Protein AF-A0A537UFY3-F1 (afdb_monomer_lite)

Radius of gyration: 14.69 Å; chains: 1; bounding box: 38×35×31 Å

Foldseek 3Di:
DDPDPPPPDDPLVVLVVQCVPWVPQWDDADPVPRDTHGSVRVNVVVVVVVVVVVVVVDDPPDDDDDDDDDDPDD

Secondary structure (DSSP, 8-state):
-------S--HHHHHHHHHHH-TTSEEEE-TTT--EEEHHHHHHHHHHHHHHHHHTT--TT--------S----

Sequence (74 aa):
MQEREVGAQCLRDWIDRAAQRHPDKLCMVSAENGRAITHGELRALTGRIASYLRGRGLVPNDRVALLADNSIEH

pLDDT: mean 88.86, std 15.56, range [39.25, 98.5]

Structure (mmCIF, N/CA/C/O backbone):
data_AF-A0A537UFY3-F1
#
_entry.id   AF-A0A537UFY3-F1
#
loop_
_atom_site.group_PDB
_atom_site.id
_atom_site.type_symbol
_atom_site.label_atom_id
_atom_site.label_alt_id
_atom_site.label_comp_id
_atom_site.label_asym_id
_atom_site.label_entity_id
_atom_site.label_seq_id
_atom_site.pdbx_PDB_ins_code
_atom_site.Cartn_x
_atom_site.Cartn_y
_atom_site.Cartn_z
_atom_site.occupancy
_atom_site.B_iso_or_equiv
_atom_site.auth_seq_id
_atom_site.auth_comp_id
_atom_site.auth_asym_id
_atom_site.auth_atom_id
_atom_site.pdbx_PDB_model_num
ATOM 1 N N . MET A 1 1 ? 23.745 18.507 -0.180 1.00 39.50 1 MET A N 1
ATOM 2 C CA . MET A 1 1 ? 22.796 17.485 0.306 1.00 39.50 1 MET A CA 1
ATOM 3 C C . MET A 1 1 ? 21.504 18.221 0.598 1.00 39.50 1 MET A C 1
ATOM 5 O O . MET A 1 1 ? 21.484 19.014 1.521 1.00 39.50 1 MET A O 1
ATOM 9 N N . GLN A 1 2 ? 20.514 18.146 -0.293 1.00 39.25 2 GLN A N 1
ATOM 10 C CA . GLN A 1 2 ? 19.320 18.985 -0.179 1.00 39.25 2 GLN A CA 1
ATOM 11 C C . GLN A 1 2 ? 18.366 18.328 0.819 1.00 39.25 2 GLN A C 1
ATOM 13 O O . GLN A 1 2 ? 17.752 17.309 0.502 1.00 39.25 2 GLN A O 1
ATOM 18 N N . GLU A 1 3 ? 18.320 18.872 2.035 1.00 42.47 3 GLU A N 1
ATOM 19 C CA . GLU A 1 3 ? 17.326 18.539 3.052 1.00 42.47 3 GLU A CA 1
ATOM 20 C C . GLU A 1 3 ? 15.948 18.810 2.451 1.00 42.47 3 GLU A C 1
ATOM 22 O O . GLU A 1 3 ? 15.561 19.952 2.205 1.00 42.47 3 GLU A O 1
ATOM 27 N N . ARG A 1 4 ? 15.228 17.744 2.100 1.00 53.62 4 ARG A N 1
ATOM 28 C CA . ARG A 1 4 ? 13.827 17.880 1.719 1.00 53.62 4 ARG A CA 1
ATOM 29 C C . ARG A 1 4 ? 13.058 18.047 3.017 1.00 53.62 4 ARG A C 1
ATOM 31 O O . ARG A 1 4 ? 13.003 17.100 3.797 1.00 53.62 4 ARG A O 1
ATOM 38 N N . GLU A 1 5 ? 12.473 19.223 3.234 1.00 46.28 5 GLU A N 1
ATOM 39 C CA . GLU A 1 5 ? 11.393 19.379 4.206 1.00 46.28 5 GLU A CA 1
ATOM 40 C C . GLU A 1 5 ? 10.388 18.247 3.979 1.00 46.28 5 GLU A C 1
ATOM 42 O O . GLU A 1 5 ? 9.743 18.163 2.928 1.00 46.28 5 GLU A O 1
ATOM 47 N N . VAL A 1 6 ? 10.249 17.360 4.962 1.00 55.97 6 VAL A N 1
ATOM 48 C CA . VAL A 1 6 ? 9.115 16.441 5.039 1.00 55.97 6 VAL A CA 1
ATOM 49 C C . VAL A 1 6 ? 7.924 17.281 5.511 1.00 55.97 6 VAL A C 1
ATOM 51 O O . VAL A 1 6 ? 7.502 17.208 6.659 1.00 55.97 6 VAL A O 1
ATOM 54 N N . GLY A 1 7 ? 7.441 18.177 4.644 1.00 55.44 7 GLY A N 1
ATOM 55 C CA . GLY A 1 7 ? 6.191 18.907 4.852 1.00 55.44 7 GLY A CA 1
ATOM 56 C C . GLY A 1 7 ? 4.997 17.946 4.872 1.00 55.44 7 GLY A C 1
ATOM 57 O O . GLY A 1 7 ? 5.164 16.770 4.561 1.00 55.44 7 GLY A O 1
ATOM 58 N N . ALA A 1 8 ? 3.808 18.461 5.212 1.00 65.25 8 ALA A N 1
ATOM 59 C CA . ALA A 1 8 ? 2.524 17.792 5.505 1.00 65.25 8 ALA A CA 1
ATOM 60 C C . ALA A 1 8 ? 1.926 16.843 4.426 1.00 65.25 8 ALA A C 1
ATOM 62 O O . ALA A 1 8 ? 0.716 16.811 4.210 1.00 65.25 8 ALA A O 1
ATOM 63 N N . GLN A 1 9 ? 2.753 16.075 3.725 1.00 70.88 9 GLN A N 1
ATOM 64 C CA . GLN A 1 9 ? 2.367 15.075 2.745 1.00 70.88 9 GLN A CA 1
ATOM 65 C C . GLN A 1 9 ? 2.257 13.717 3.425 1.00 70.88 9 GLN A C 1
ATOM 67 O O . GLN A 1 9 ? 3.174 13.244 4.098 1.00 70.88 9 GLN A O 1
ATOM 72 N N . CYS A 1 10 ? 1.119 13.071 3.215 1.00 87.19 10 CYS A N 1
ATOM 73 C CA . CYS A 1 10 ? 0.893 11.706 3.649 1.00 87.19 10 CYS A CA 1
ATOM 74 C C . CYS A 1 10 ? 1.681 10.756 2.733 1.00 87.19 10 CYS A C 1
ATOM 76 O O . CYS A 1 10 ? 1.850 11.034 1.547 1.00 87.19 10 CYS A O 1
ATOM 78 N N . LEU A 1 11 ? 2.073 9.573 3.220 1.00 90.44 11 LEU A N 1
ATOM 79 C CA . LEU A 1 11 ? 2.665 8.514 2.380 1.00 90.44 11 LEU A CA 1
ATOM 80 C C . LEU A 1 11 ? 1.826 8.221 1.119 1.00 90.44 11 LEU A C 1
ATOM 82 O O . LEU A 1 11 ? 2.370 7.981 0.043 1.00 90.44 11 LEU A O 1
ATOM 86 N N . ARG A 1 12 ? 0.496 8.304 1.237 1.00 91.38 12 ARG A N 1
ATOM 87 C CA . ARG A 1 12 ? -0.435 8.192 0.107 1.00 91.38 12 ARG A CA 1
ATOM 88 C C . ARG A 1 12 ? -0.077 9.141 -1.038 1.00 91.38 12 ARG A C 1
ATOM 90 O O . ARG A 1 12 ? -0.062 8.709 -2.181 1.00 91.38 12 ARG A O 1
ATOM 97 N N . ASP A 1 13 ? 0.261 10.394 -0.749 1.00 94.38 13 ASP A N 1
ATOM 98 C CA . ASP A 1 13 ? 0.520 11.401 -1.783 1.00 94.38 13 ASP A CA 1
ATOM 99 C C . ASP A 1 13 ? 1.767 11.040 -2.611 1.00 94.38 13 ASP A C 1
ATOM 101 O O . ASP A 1 13 ? 1.826 11.284 -3.818 1.00 94.38 13 ASP A O 1
ATOM 105 N N . TRP A 1 14 ? 2.745 10.379 -1.984 1.00 94.81 14 TRP A N 1
ATOM 106 C CA . TRP A 1 14 ? 3.927 9.844 -2.660 1.00 94.81 14 TRP A 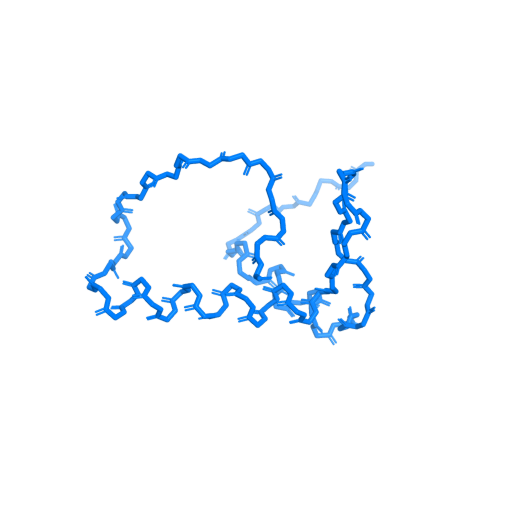CA 1
ATOM 107 C C . TRP A 1 14 ? 3.586 8.673 -3.581 1.00 94.81 14 TRP A C 1
ATOM 109 O O . TRP A 1 14 ? 4.065 8.635 -4.717 1.00 94.81 14 TRP A O 1
ATOM 119 N N . ILE A 1 15 ? 2.735 7.751 -3.121 1.00 95.62 15 ILE A N 1
ATOM 120 C CA . ILE A 1 15 ? 2.253 6.615 -3.922 1.00 95.62 15 ILE A CA 1
ATOM 121 C C . ILE A 1 15 ? 1.460 7.126 -5.132 1.00 95.62 15 ILE A C 1
ATOM 123 O O . ILE A 1 15 ? 1.718 6.707 -6.261 1.00 95.62 15 ILE A O 1
ATOM 127 N N . ASP A 1 16 ? 0.560 8.086 -4.915 1.00 96.69 16 ASP A N 1
ATOM 128 C CA . ASP A 1 16 ? -0.272 8.700 -5.951 1.00 96.69 16 ASP A CA 1
ATOM 129 C C . ASP A 1 16 ? 0.589 9.377 -7.020 1.00 96.69 16 ASP A C 1
ATOM 131 O O . ASP A 1 16 ? 0.428 9.136 -8.217 1.00 96.69 16 ASP A O 1
ATOM 135 N N . ARG A 1 17 ? 1.559 10.188 -6.588 1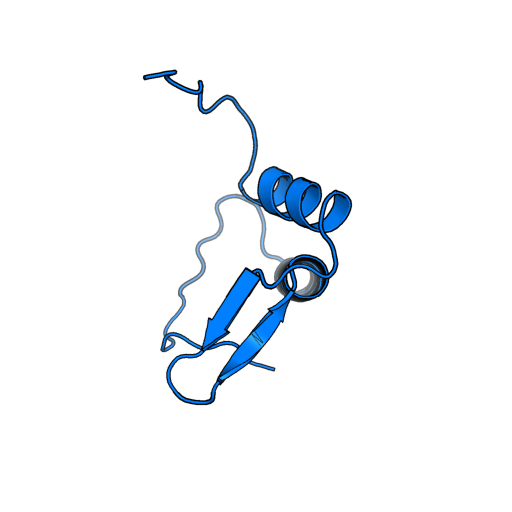.00 97.06 17 ARG A N 1
ATOM 136 C CA . ARG A 1 17 ? 2.480 10.899 -7.479 1.00 97.06 17 ARG A CA 1
ATOM 137 C C . ARG A 1 17 ? 3.374 9.947 -8.270 1.00 97.06 17 ARG A C 1
ATOM 139 O O . ARG A 1 17 ? 3.661 10.226 -9.434 1.00 97.06 17 ARG A O 1
ATOM 146 N N . ALA A 1 18 ? 3.835 8.854 -7.664 1.00 97.25 18 ALA A N 1
ATOM 147 C CA . ALA A 1 18 ? 4.642 7.854 -8.357 1.00 97.25 18 ALA A CA 1
ATOM 148 C C . ALA A 1 18 ? 3.823 7.124 -9.433 1.00 97.25 18 ALA A C 1
ATOM 150 O O . ALA A 1 18 ? 4.265 7.046 -10.579 1.00 97.25 18 ALA A O 1
ATOM 151 N N . ALA A 1 19 ? 2.604 6.691 -9.095 1.00 98.25 19 ALA A N 1
ATOM 152 C CA . ALA A 1 19 ? 1.690 6.029 -10.024 1.00 98.25 19 ALA A CA 1
ATOM 153 C C . ALA A 1 19 ? 1.258 6.939 -11.184 1.00 98.25 19 ALA A C 1
ATOM 155 O O . ALA A 1 19 ? 1.133 6.472 -12.308 1.00 98.25 19 ALA A O 1
ATOM 156 N N . GLN A 1 20 ? 1.080 8.242 -10.941 1.00 98.25 20 GLN A N 1
ATOM 157 C CA . GLN A 1 20 ? 0.757 9.209 -11.998 1.00 98.25 20 GLN A CA 1
ATOM 158 C C . GLN A 1 20 ? 1.917 9.437 -12.973 1.00 98.25 20 GLN A C 1
ATOM 160 O O . GLN A 1 20 ? 1.692 9.643 -14.161 1.00 98.25 20 GLN A O 1
ATOM 165 N N . ARG A 1 21 ? 3.160 9.452 -12.481 1.00 98.19 21 ARG A N 1
ATOM 166 C CA . ARG A 1 21 ? 4.329 9.794 -13.309 1.00 98.19 21 ARG A CA 1
ATOM 167 C C . ARG A 1 21 ? 4.910 8.607 -14.049 1.00 98.19 21 ARG A C 1
ATOM 169 O O . ARG A 1 21 ? 5.407 8.772 -15.158 1.00 98.19 21 ARG A O 1
ATOM 176 N N . HIS A 1 22 ? 4.907 7.445 -13.411 1.00 98.25 22 HIS A N 1
ATOM 177 C CA . HIS A 1 22 ? 5.553 6.243 -13.919 1.00 98.25 22 HIS A CA 1
ATOM 178 C C . HIS A 1 22 ? 4.686 5.010 -13.632 1.00 98.25 22 HIS A C 1
ATOM 180 O O . HIS A 1 22 ? 5.133 4.130 -12.894 1.00 98.25 22 HIS A O 1
ATOM 186 N N . PRO A 1 23 ? 3.456 4.942 -14.178 1.00 98.25 23 PRO A N 1
ATOM 187 C CA . PRO A 1 23 ? 2.503 3.879 -13.860 1.00 98.25 23 PRO A CA 1
ATOM 188 C C . PRO A 1 23 ? 3.073 2.486 -14.123 1.00 98.25 23 PRO A C 1
ATOM 190 O O . PRO A 1 23 ? 2.923 1.626 -13.264 1.00 98.25 23 PRO A O 1
ATOM 193 N N . ASP A 1 24 ? 3.801 2.304 -15.227 1.00 98.44 24 ASP A N 1
ATOM 194 C CA . ASP A 1 24 ? 4.318 1.000 -15.671 1.00 98.44 24 ASP A CA 1
ATOM 195 C C . ASP A 1 24 ? 5.728 0.681 -15.147 1.00 98.44 24 ASP A C 1
ATOM 197 O O . ASP A 1 24 ? 6.286 -0.382 -15.420 1.00 98.44 24 ASP A O 1
ATOM 201 N N . LYS A 1 25 ? 6.352 1.597 -14.394 1.00 98.50 25 LYS A N 1
ATOM 202 C CA . LYS A 1 25 ? 7.684 1.355 -13.830 1.00 98.50 25 LYS A CA 1
ATOM 203 C C . LYS A 1 25 ? 7.569 0.396 -12.648 1.00 98.50 25 LYS A C 1
ATOM 205 O O . LYS A 1 25 ? 6.758 0.618 -11.746 1.00 98.50 25 LYS A O 1
ATOM 210 N N . LEU A 1 26 ? 8.428 -0.627 -12.634 1.00 97.94 26 LEU A N 1
ATOM 211 C CA . LEU A 1 26 ? 8.534 -1.569 -11.520 1.00 97.94 26 LEU A CA 1
ATOM 212 C C . LEU A 1 26 ? 8.810 -0.825 -10.209 1.00 97.94 26 LEU A C 1
ATOM 214 O O . LEU A 1 26 ? 9.751 -0.036 -10.111 1.00 97.94 26 LEU A O 1
ATOM 218 N N . CYS A 1 27 ? 7.972 -1.099 -9.214 1.00 96.31 27 CYS A N 1
ATOM 219 C CA . CYS A 1 27 ? 8.059 -0.534 -7.876 1.00 96.31 27 CYS A CA 1
ATOM 220 C C . CYS A 1 27 ? 8.680 -1.527 -6.892 1.00 96.31 27 CYS A C 1
ATOM 222 O O . CYS A 1 27 ? 9.493 -1.136 -6.058 1.00 96.31 27 CYS A O 1
ATOM 224 N N . MET A 1 28 ? 8.284 -2.798 -6.969 1.00 95.44 28 MET A N 1
ATOM 225 C CA . MET A 1 28 ? 8.779 -3.864 -6.099 1.00 95.44 28 MET A CA 1
ATOM 226 C C . MET A 1 28 ? 8.974 -5.146 -6.897 1.00 95.44 28 MET A C 1
ATOM 228 O O . MET A 1 28 ? 8.198 -5.432 -7.808 1.00 95.44 28 MET A O 1
ATOM 232 N N . VAL A 1 29 ? 10.000 -5.909 -6.523 1.00 95.31 29 VAL A N 1
ATOM 233 C CA . VAL A 1 29 ? 10.300 -7.240 -7.056 1.00 95.31 29 VAL A CA 1
ATOM 234 C C . VAL A 1 29 ? 10.557 -8.165 -5.872 1.00 95.31 29 VAL A C 1
ATOM 236 O O . VAL A 1 29 ? 11.373 -7.855 -5.006 1.00 95.31 29 VAL A O 1
ATOM 239 N N . SER A 1 30 ? 9.842 -9.280 -5.825 1.00 93.81 30 SER A N 1
ATOM 240 C CA . SER A 1 30 ? 10.013 -10.327 -4.828 1.00 93.81 30 SER A CA 1
ATOM 241 C C . SER A 1 30 ? 11.278 -11.118 -5.130 1.00 93.81 30 SER A C 1
ATOM 243 O O . SER A 1 30 ? 11.436 -11.655 -6.227 1.00 93.81 30 SER A O 1
ATOM 245 N N . ALA A 1 31 ? 12.168 -11.216 -4.144 1.00 90.69 31 ALA A N 1
ATOM 246 C CA . ALA A 1 31 ? 13.382 -12.018 -4.261 1.00 90.69 31 ALA A CA 1
ATOM 247 C C . ALA A 1 31 ? 13.091 -13.529 -4.274 1.00 90.69 31 ALA A C 1
ATOM 249 O O . ALA A 1 31 ? 13.862 -14.290 -4.846 1.00 90.69 31 ALA A O 1
ATOM 250 N N . GL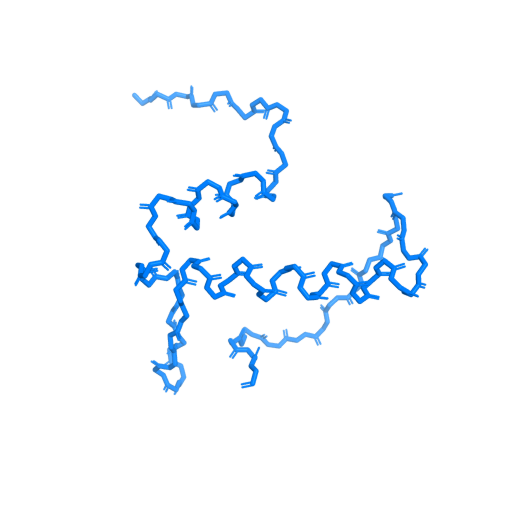U A 1 32 ? 11.985 -13.960 -3.664 1.00 89.31 32 GLU A N 1
ATOM 251 C CA . GLU A 1 32 ? 11.646 -15.378 -3.513 1.00 89.31 32 GLU A CA 1
ATOM 252 C C . GLU A 1 32 ? 11.126 -15.998 -4.815 1.00 89.31 32 GLU A C 1
ATOM 254 O O . GLU A 1 32 ? 11.492 -17.114 -5.171 1.00 89.31 32 GLU A O 1
ATOM 259 N N . ASN A 1 33 ? 10.272 -15.272 -5.542 1.00 90.25 33 ASN A N 1
ATOM 260 C CA . ASN A 1 33 ? 9.551 -15.810 -6.700 1.00 90.25 33 ASN A CA 1
ATOM 261 C C . ASN A 1 33 ? 9.644 -14.930 -7.958 1.00 90.25 33 ASN A C 1
ATOM 263 O O . ASN A 1 33 ? 8.986 -15.217 -8.955 1.00 90.25 33 ASN A O 1
ATOM 267 N N . GLY A 1 34 ? 10.429 -13.848 -7.926 1.00 91.69 34 GLY A N 1
ATOM 268 C CA . GLY A 1 34 ? 10.628 -12.943 -9.063 1.00 91.69 34 GLY A CA 1
ATOM 269 C C . GLY A 1 34 ? 9.399 -12.115 -9.442 1.00 91.69 34 GLY A C 1
ATOM 270 O O . GLY A 1 34 ? 9.453 -11.341 -10.398 1.00 91.69 34 GLY A O 1
ATOM 271 N N . ARG A 1 35 ? 8.287 -12.249 -8.708 1.00 92.62 35 ARG A N 1
ATOM 272 C CA . ARG A 1 35 ? 7.072 -11.480 -8.958 1.00 92.62 35 ARG A CA 1
ATOM 273 C C . ARG A 1 35 ? 7.367 -9.998 -8.821 1.00 92.62 35 ARG A C 1
ATOM 275 O O . ARG A 1 35 ? 8.001 -9.581 -7.857 1.00 92.62 35 ARG A O 1
ATOM 282 N N . ALA A 1 36 ? 6.852 -9.201 -9.742 1.00 95.44 36 ALA A N 1
ATOM 283 C CA . ALA A 1 36 ? 7.020 -7.762 -9.709 1.00 95.44 36 ALA A CA 1
ATOM 284 C C . ALA A 1 36 ? 5.667 -7.060 -9.751 1.00 95.44 36 ALA A C 1
ATOM 286 O O . ALA A 1 36 ? 4.712 -7.585 -10.319 1.00 95.44 36 ALA A O 1
ATOM 287 N N . ILE A 1 37 ? 5.599 -5.877 -9.146 1.00 97.00 37 ILE A N 1
ATOM 288 C CA . ILE A 1 37 ? 4.470 -4.961 -9.309 1.00 97.00 37 ILE A CA 1
ATOM 289 C C . ILE A 1 37 ? 4.968 -3.568 -9.657 1.00 97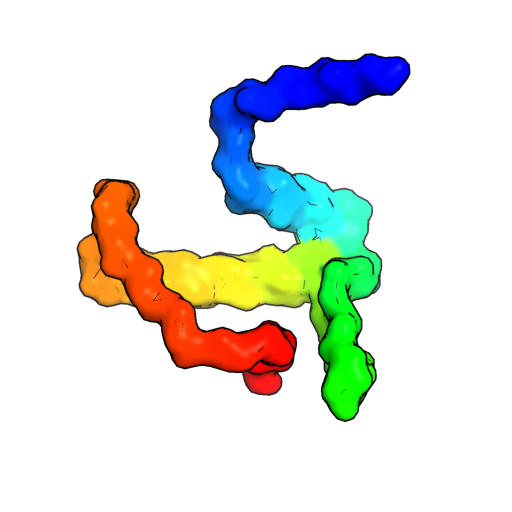.00 37 ILE A C 1
ATOM 291 O O . ILE A 1 37 ? 6.005 -3.100 -9.175 1.00 97.00 37 ILE A O 1
ATOM 295 N N . THR A 1 38 ? 4.202 -2.904 -10.503 1.00 98.31 38 THR A N 1
ATOM 296 C CA . THR A 1 38 ? 4.413 -1.535 -10.958 1.00 98.31 38 THR A CA 1
ATOM 297 C C . THR A 1 38 ? 3.877 -0.514 -9.951 1.00 98.31 38 THR A C 1
ATOM 299 O O . THR A 1 38 ? 3.139 -0.848 -9.018 1.00 98.31 38 THR A O 1
ATOM 302 N N . HIS A 1 39 ? 4.224 0.765 -10.120 1.00 98.12 39 HIS A N 1
ATOM 303 C CA . HIS A 1 39 ? 3.641 1.828 -9.294 1.00 98.12 39 HIS A CA 1
ATOM 304 C C . HIS A 1 39 ? 2.118 1.944 -9.472 1.00 98.12 39 HIS A C 1
ATOM 306 O O . HIS A 1 39 ? 1.414 2.219 -8.497 1.00 98.12 39 HIS A O 1
ATOM 312 N N . GLY A 1 40 ? 1.600 1.715 -10.684 1.00 98.31 40 GLY A N 1
ATOM 313 C CA . GLY A 1 40 ? 0.162 1.692 -10.954 1.00 98.31 40 GLY A CA 1
ATOM 314 C C . GLY A 1 40 ? -0.550 0.581 -10.181 1.00 98.31 40 GLY A C 1
ATOM 315 O O . GLY A 1 40 ? -1.556 0.829 -9.511 1.00 98.31 40 GLY A O 1
ATOM 316 N N . GLU A 1 41 ? 0.015 -0.626 -10.191 1.00 97.56 41 GLU A N 1
ATOM 317 C CA . GLU A 1 41 ? -0.525 -1.777 -9.459 1.00 97.56 41 GLU A CA 1
ATOM 318 C C . GLU A 1 41 ? -0.442 -1.591 -7.944 1.00 97.56 41 GLU A C 1
ATOM 320 O O . GLU A 1 41 ? -1.415 -1.880 -7.245 1.00 97.56 41 GLU A O 1
ATOM 325 N N . LEU A 1 42 ? 0.664 -1.036 -7.430 1.00 96.62 42 LEU A N 1
ATOM 326 C CA . LEU A 1 42 ? 0.786 -0.691 -6.013 1.00 96.62 42 LEU A CA 1
ATOM 327 C C . LEU A 1 42 ? -0.310 0.293 -5.583 1.00 96.62 42 LEU A C 1
ATOM 329 O O . LEU A 1 42 ? -0.925 0.126 -4.525 1.00 96.62 42 LEU A O 1
ATOM 333 N N . ARG A 1 43 ? -0.597 1.316 -6.398 1.00 97.44 43 ARG A N 1
ATOM 334 C CA . ARG A 1 43 ? -1.681 2.250 -6.087 1.00 97.44 43 ARG A CA 1
ATOM 335 C C . ARG A 1 43 ? -3.037 1.544 -6.112 1.00 97.44 43 ARG A C 1
ATOM 337 O O . ARG A 1 43 ? -3.808 1.681 -5.165 1.00 97.44 43 ARG A O 1
ATOM 344 N N . ALA A 1 44 ? -3.323 0.735 -7.126 1.00 96.75 44 ALA A N 1
ATOM 345 C CA . ALA A 1 44 ? -4.571 -0.026 -7.164 1.00 96.75 44 ALA A CA 1
ATOM 346 C C . ALA A 1 44 ? -4.739 -0.929 -5.923 1.00 96.75 44 ALA A C 1
ATOM 348 O O . ALA A 1 44 ? -5.804 -0.936 -5.303 1.00 96.75 44 ALA A O 1
ATOM 349 N N . LEU A 1 45 ? -3.680 -1.638 -5.520 1.00 94.75 45 LEU A N 1
ATOM 350 C CA . LEU A 1 45 ? -3.653 -2.483 -4.327 1.00 94.75 45 LEU A CA 1
ATOM 351 C C . LEU A 1 45 ? -3.917 -1.686 -3.042 1.00 94.75 45 LEU A C 1
ATOM 353 O O . LEU A 1 45 ? -4.845 -2.004 -2.294 1.00 94.75 45 LEU A O 1
ATOM 357 N N . THR A 1 46 ? -3.156 -0.619 -2.800 1.00 94.75 46 THR A N 1
ATOM 358 C CA . THR A 1 46 ? -3.332 0.221 -1.602 1.00 94.75 46 THR A CA 1
ATOM 359 C C . THR A 1 46 ? -4.732 0.835 -1.535 1.00 94.75 46 THR A C 1
ATOM 361 O O . THR A 1 46 ? -5.324 0.888 -0.458 1.00 94.75 46 THR A O 1
ATOM 364 N N . GLY A 1 47 ? -5.319 1.201 -2.680 1.00 94.94 47 GLY A N 1
ATOM 365 C CA . GLY A 1 47 ? -6.708 1.654 -2.773 1.00 94.94 47 GLY A CA 1
ATOM 366 C C . GLY A 1 47 ? -7.732 0.587 -2.366 1.00 94.94 47 GLY A C 1
ATOM 367 O O . GLY A 1 47 ? -8.689 0.901 -1.650 1.00 94.94 47 GLY A O 1
ATOM 368 N N . ARG A 1 48 ? -7.526 -0.681 -2.757 1.00 95.88 48 ARG A N 1
ATOM 369 C CA . ARG A 1 48 ? -8.380 -1.804 -2.325 1.00 95.88 48 ARG A CA 1
ATOM 370 C C . ARG A 1 48 ? -8.293 -2.034 -0.819 1.00 95.88 48 ARG A C 1
ATOM 372 O O . ARG A 1 48 ? -9.333 -2.113 -0.168 1.00 95.88 48 ARG A O 1
ATOM 379 N N . ILE A 1 49 ? -7.082 -2.080 -0.259 1.00 94.81 49 ILE A N 1
ATOM 380 C CA . ILE A 1 49 ? -6.880 -2.257 1.190 1.00 94.81 49 ILE A CA 1
ATOM 381 C C . ILE A 1 49 ? -7.523 -1.102 1.965 1.00 94.81 49 ILE A C 1
ATOM 383 O O . ILE A 1 49 ? -8.272 -1.342 2.909 1.00 94.81 49 ILE A O 1
ATOM 387 N N . ALA A 1 50 ? -7.301 0.146 1.542 1.00 94.38 50 ALA A N 1
ATOM 388 C CA . ALA A 1 50 ? -7.896 1.314 2.188 1.00 94.38 50 ALA A CA 1
ATOM 389 C C . ALA A 1 50 ? -9.433 1.269 2.163 1.00 94.38 50 ALA A C 1
ATOM 391 O O . ALA A 1 50 ? -10.078 1.537 3.176 1.00 94.38 50 ALA A O 1
ATOM 392 N N . SER A 1 51 ? -10.024 0.883 1.027 1.00 96.25 51 SER A N 1
ATOM 393 C CA . SER A 1 51 ? -11.480 0.741 0.890 1.00 96.25 51 SER A CA 1
ATOM 394 C C . SER A 1 51 ? -12.034 -0.356 1.800 1.00 96.25 51 SER A C 1
ATOM 396 O O . SER A 1 51 ? -13.057 -0.154 2.451 1.00 96.25 51 SER A O 1
ATOM 398 N N . TYR A 1 52 ? -11.336 -1.489 1.900 1.00 96.81 52 TYR A N 1
ATOM 399 C CA . TYR A 1 52 ? -11.701 -2.591 2.787 1.00 96.81 52 TYR A CA 1
ATOM 400 C C . TYR A 1 52 ? -11.631 -2.201 4.270 1.00 96.81 52 TYR A C 1
ATOM 402 O O . TYR A 1 52 ? -12.589 -2.431 5.007 1.00 96.81 52 TYR A O 1
ATOM 410 N N . LEU A 1 53 ? -10.541 -1.563 4.708 1.00 96.19 53 LEU A N 1
ATOM 411 C CA . LEU A 1 53 ? -10.390 -1.110 6.095 1.00 96.19 53 LEU A CA 1
ATOM 412 C C . LEU A 1 53 ? -11.435 -0.046 6.455 1.00 96.19 53 LEU A C 1
ATOM 414 O O . LEU A 1 53 ? -12.052 -0.120 7.515 1.00 96.19 53 LEU A O 1
ATOM 418 N N . ARG A 1 54 ? -11.720 0.890 5.544 1.00 96.38 54 ARG A N 1
ATOM 419 C CA . ARG A 1 54 ? -12.806 1.859 5.733 1.00 96.38 54 ARG A CA 1
ATOM 420 C C . ARG A 1 54 ? -14.171 1.168 5.830 1.00 96.38 54 ARG A C 1
ATOM 422 O O . ARG A 1 54 ? -14.971 1.531 6.683 1.00 96.38 54 ARG A O 1
ATOM 429 N N . GLY A 1 55 ? -14.430 0.159 4.996 1.00 97.88 55 GLY A N 1
ATOM 430 C CA . GLY A 1 55 ? -15.650 -0.656 5.062 1.00 97.88 55 GLY A CA 1
ATOM 431 C C . GLY A 1 55 ? -15.793 -1.448 6.369 1.00 97.88 55 GLY A C 1
ATOM 432 O O . GLY A 1 55 ? -16.906 -1.776 6.765 1.00 97.88 55 GLY A O 1
ATOM 433 N N . ARG A 1 56 ? -14.682 -1.707 7.068 1.00 97.69 56 ARG A N 1
ATOM 434 C CA . ARG A 1 56 ? -14.632 -2.306 8.414 1.00 97.69 56 ARG A CA 1
ATOM 435 C C . ARG A 1 56 ? -14.808 -1.291 9.551 1.00 97.69 56 ARG A C 1
ATOM 437 O O . ARG A 1 56 ? -14.794 -1.696 10.707 1.00 97.69 56 ARG A O 1
ATOM 444 N N . GLY A 1 57 ? -14.980 -0.006 9.238 1.00 97.94 57 GLY A N 1
ATOM 445 C CA . GLY A 1 57 ? -15.208 1.052 10.222 1.00 97.94 57 GLY A CA 1
ATOM 446 C C . GLY A 1 57 ? -13.941 1.680 10.802 1.00 97.94 57 GLY A C 1
ATOM 447 O O . GLY A 1 57 ? -1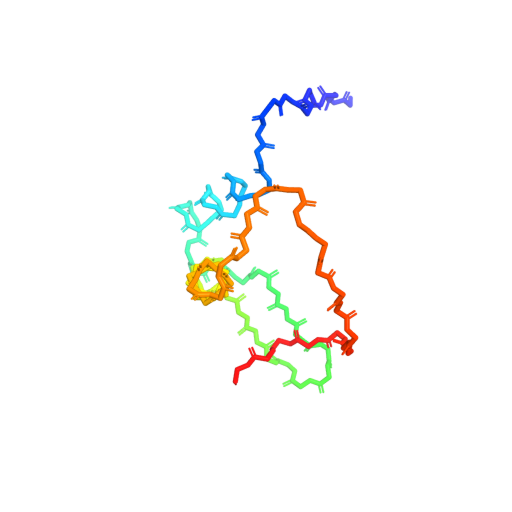4.059 2.439 11.758 1.00 97.94 57 GLY A O 1
ATOM 448 N N . LEU A 1 58 ? -12.756 1.401 10.241 1.00 97.50 58 LEU A N 1
ATOM 449 C CA . LEU A 1 58 ? -11.518 2.015 10.723 1.00 97.50 58 LEU A CA 1
ATOM 450 C C . LEU A 1 58 ? -11.476 3.514 10.409 1.00 97.50 58 LEU A C 1
ATOM 452 O O . LEU A 1 58 ? -11.793 3.945 9.293 1.00 97.50 58 LEU A O 1
ATOM 456 N N . VAL A 1 59 ? -11.008 4.290 11.383 1.00 94.81 59 VAL A N 1
ATOM 457 C CA . VAL A 1 59 ? -10.861 5.747 11.323 1.00 94.81 59 VAL A CA 1
ATOM 458 C C . VAL A 1 59 ? -9.419 6.180 11.627 1.00 94.81 59 VAL A C 1
ATOM 460 O O . VAL A 1 59 ? -8.603 5.379 12.091 1.00 94.81 59 VAL A O 1
ATOM 463 N N . PRO A 1 60 ? -9.042 7.444 11.344 1.00 92.25 60 PRO A N 1
ATOM 464 C CA . PRO A 1 60 ? -7.736 7.954 11.742 1.00 92.25 60 PRO A CA 1
ATOM 465 C C . PRO A 1 60 ? -7.476 7.752 13.239 1.00 92.25 60 PRO A C 1
ATOM 467 O O . PRO A 1 60 ? -8.355 8.003 14.059 1.00 92.25 60 PRO A O 1
ATOM 470 N N . ASN A 1 61 ? -6.240 7.374 13.570 1.00 94.56 61 ASN A N 1
ATOM 471 C CA . ASN A 1 61 ? -5.759 7.001 14.909 1.00 94.56 61 ASN A CA 1
ATOM 472 C C . ASN A 1 61 ? -6.147 5.598 15.406 1.00 94.56 61 ASN A C 1
ATOM 474 O O . ASN A 1 61 ? -5.626 5.179 16.442 1.00 94.56 61 ASN A O 1
ATOM 478 N N . ASP A 1 62 ? -6.949 4.834 14.659 1.00 96.00 62 ASP A N 1
ATOM 479 C CA . ASP A 1 62 ? -7.111 3.407 14.940 1.00 96.00 62 ASP A CA 1
ATOM 480 C C . ASP A 1 62 ? -5.810 2.639 14.680 1.00 96.00 62 ASP A C 1
ATOM 482 O O . ASP A 1 62 ? -5.018 2.962 13.789 1.00 96.00 62 ASP A O 1
ATOM 486 N N . ARG A 1 63 ? -5.584 1.588 15.472 1.00 96.38 63 ARG A N 1
ATOM 487 C CA . ARG A 1 63 ? -4.368 0.769 15.41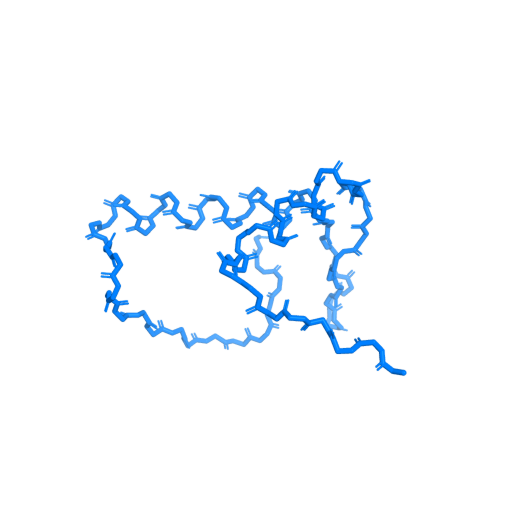7 1.00 96.38 63 ARG A CA 1
ATOM 488 C C . ARG A 1 63 ? -4.639 -0.517 14.646 1.00 96.38 63 ARG A C 1
ATOM 490 O O . ARG A 1 63 ? -5.565 -1.252 14.974 1.00 96.38 63 ARG A O 1
ATOM 497 N N . VAL A 1 64 ? -3.779 -0.820 13.677 1.00 95.62 64 VAL A N 1
ATOM 498 C CA . VAL A 1 64 ? -3.804 -2.076 12.914 1.00 95.62 64 VAL A CA 1
ATOM 499 C C . VAL A 1 64 ? -2.524 -2.849 13.201 1.00 95.62 64 VAL A C 1
ATOM 501 O O . VAL A 1 64 ? -1.433 -2.304 13.051 1.00 95.62 64 VAL A O 1
ATOM 504 N N . ALA A 1 65 ? -2.650 -4.110 13.613 1.00 96.81 65 ALA A N 1
ATOM 505 C CA . ALA A 1 65 ? -1.523 -5.032 13.697 1.00 96.81 65 ALA A CA 1
ATOM 506 C C . ALA A 1 65 ? -1.402 -5.812 12.379 1.00 96.81 65 ALA A C 1
ATOM 508 O O . ALA A 1 65 ? -2.404 -6.308 11.865 1.00 96.81 65 ALA A O 1
ATOM 509 N N . LEU A 1 66 ? -0.182 -5.927 11.852 1.00 93.56 66 LEU A N 1
ATOM 510 C CA . LEU A 1 66 ? 0.144 -6.737 10.679 1.00 93.56 66 LEU A CA 1
ATOM 511 C C . LEU A 1 66 ? 1.168 -7.794 11.099 1.00 93.56 66 LEU A C 1
ATOM 513 O O . LEU A 1 66 ? 2.279 -7.447 11.489 1.00 93.56 66 LEU A O 1
ATOM 517 N N . LEU A 1 67 ? 0.777 -9.065 11.039 1.00 95.69 67 LEU A N 1
ATOM 518 C CA . LEU A 1 67 ? 1.664 -10.209 11.233 1.00 95.69 67 LEU A CA 1
ATOM 519 C C . LEU A 1 67 ? 1.737 -10.961 9.905 1.00 95.69 67 LEU A C 1
ATOM 521 O O . LEU A 1 67 ? 0.814 -11.698 9.568 1.00 95.69 67 LEU A O 1
ATOM 525 N N . ALA A 1 68 ? 2.794 -10.704 9.144 1.00 90.75 68 ALA A N 1
ATOM 526 C CA . ALA A 1 68 ? 3.019 -11.272 7.823 1.00 90.75 68 ALA A CA 1
ATOM 527 C C . ALA A 1 68 ? 4.517 -11.261 7.498 1.00 90.75 68 ALA A C 1
ATOM 529 O O . ALA A 1 68 ? 5.262 -10.438 8.040 1.00 90.75 68 ALA A O 1
ATOM 530 N N . ASP A 1 69 ? 4.932 -12.144 6.594 1.00 90.19 69 ASP A N 1
ATOM 531 C CA . ASP A 1 69 ? 6.246 -12.075 5.959 1.00 90.19 69 ASP A CA 1
ATOM 532 C C . ASP A 1 69 ? 6.279 -10.977 4.883 1.00 90.19 69 ASP A C 1
ATOM 534 O O . ASP A 1 69 ? 5.255 -10.399 4.507 1.00 90.19 69 ASP A O 1
ATOM 538 N N . ASN A 1 70 ? 7.470 -10.677 4.359 1.00 89.19 70 ASN A N 1
ATOM 539 C CA . ASN A 1 70 ? 7.596 -9.775 3.218 1.00 89.19 70 ASN A CA 1
ATOM 540 C C . ASN A 1 70 ? 7.071 -10.457 1.953 1.00 89.19 70 ASN A C 1
ATOM 542 O O . ASN A 1 70 ? 7.752 -11.294 1.366 1.00 89.19 70 ASN A O 1
ATOM 546 N N . SER A 1 71 ? 5.888 -10.050 1.505 1.00 86.19 71 SER A N 1
ATOM 547 C CA . SER A 1 71 ? 5.230 -10.633 0.343 1.00 86.19 71 SER A CA 1
ATOM 548 C C . SER A 1 71 ? 4.681 -9.562 -0.605 1.00 86.19 71 SER A C 1
ATOM 550 O O . SER A 1 71 ? 4.313 -8.453 -0.217 1.00 86.19 71 SER A O 1
ATOM 552 N N . ILE A 1 72 ? 4.623 -9.906 -1.894 1.00 86.12 72 ILE A N 1
ATOM 553 C CA . ILE A 1 72 ? 3.818 -9.192 -2.892 1.00 86.12 72 ILE A CA 1
ATOM 554 C C . ILE A 1 72 ? 2.560 -10.040 -3.106 1.00 86.12 72 ILE A C 1
ATOM 556 O O . ILE A 1 72 ? 2.408 -10.717 -4.123 1.00 86.12 72 ILE A O 1
ATOM 560 N N . GLU A 1 73 ? 1.703 -10.099 -2.089 1.00 67.88 73 GLU A N 1
ATOM 561 C CA . GLU A 1 73 ? 0.472 -10.890 -2.132 1.00 67.88 73 GLU A CA 1
ATOM 562 C C . GLU A 1 73 ? -0.553 -10.294 -3.108 1.00 67.88 73 GLU A C 1
ATOM 564 O O . GLU A 1 73 ? -1.006 -9.165 -2.924 1.00 67.88 73 GLU A O 1
ATOM 569 N N . HIS A 1 74 ? -0.916 -11.089 -4.127 1.00 53.25 74 HIS A N 1
ATOM 570 C CA . HIS A 1 74 ? -2.275 -11.287 -4.666 1.00 53.25 74 HIS A CA 1
ATOM 571 C C . HIS A 1 74 ? -2.380 -12.644 -5.341 1.00 53.25 74 HIS A C 1
ATOM 573 O O . HIS A 1 74 ? -1.502 -12.904 -6.196 1.00 53.25 74 HIS A O 1
#